Protein AF-A0A2K4YI75-F1 (afdb_monomer_lite)

Secondary structure (DSSP, 8-state):
--HHHHHHHHHHHHT-GGG-EEEEEEEEEE-TTSSEEEEEEEEEEEETTEEEEEEEEEEEEETT--S---

Organism: NCBI:txid1964395

pLDDT: mean 82.18, std 10.52, range [51.16, 93.06]

Sequence (70 aa):
MSLVESIQRGLNWLATPHHLEPHLDMQTRPIGRLPLEMEIVYCTI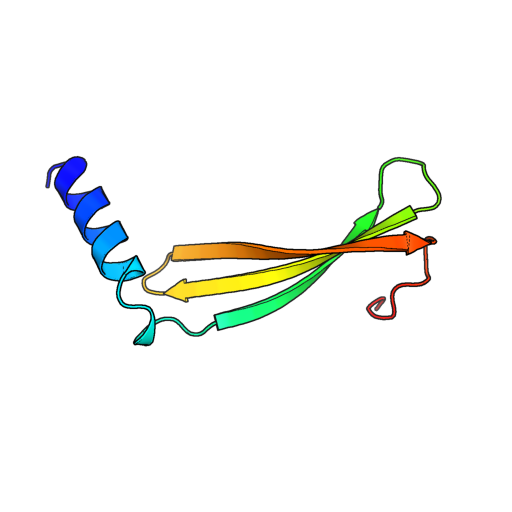SGGGAALKFPLTMLFLPTGASPVRN

Foldseek 3Di:
DDPVVVVVVVVVCVVDLPQWDWDWDWDWADDPPDQKIKIWIWTWTDDPPDIDIHTPDIDIDGRPPDPPDD

Radius of gyration: 16.97 Å; chains: 1; bounding box: 40×18×46 Å

Structure (mmCIF, N/CA/C/O backbone):
data_AF-A0A2K4YI75-F1
#
_entry.id   AF-A0A2K4YI75-F1
#
loop_
_atom_site.group_PDB
_atom_site.id
_atom_site.type_symbol
_atom_site.label_atom_id
_atom_site.label_alt_id
_atom_site.label_comp_id
_atom_site.label_asym_id
_atom_site.label_entity_id
_atom_site.label_seq_id
_atom_site.pdbx_PDB_ins_code
_atom_site.Cartn_x
_atom_site.Cartn_y
_atom_site.Cartn_z
_atom_site.occupancy
_atom_site.B_iso_or_equiv
_atom_site.auth_seq_id
_atom_site.auth_comp_id
_atom_site.auth_asym_id
_atom_site.auth_atom_id
_atom_site.pdbx_PDB_model_num
ATOM 1 N N . MET A 1 1 ? 12.183 8.232 -30.941 1.00 57.00 1 MET A N 1
ATOM 2 C CA . MET A 1 1 ? 12.045 7.073 -30.033 1.00 57.00 1 MET A CA 1
ATOM 3 C C . MET A 1 1 ? 10.691 6.445 -30.276 1.00 57.00 1 MET A C 1
ATOM 5 O O . MET A 1 1 ? 9.712 7.182 -30.296 1.00 57.00 1 MET A O 1
ATOM 9 N N . SER A 1 2 ? 10.633 5.136 -30.507 1.00 87.00 2 SER A N 1
ATOM 10 C CA . SER A 1 2 ? 9.356 4.440 -30.709 1.00 87.00 2 SER A CA 1
ATOM 11 C C . SER A 1 2 ? 8.687 4.090 -29.369 1.00 87.00 2 SER A C 1
ATOM 13 O O . SER A 1 2 ? 9.358 3.942 -28.346 1.00 87.00 2 SER A O 1
ATOM 15 N N . LEU A 1 3 ? 7.355 3.946 -29.363 1.00 89.62 3 LEU A N 1
ATOM 16 C CA . LEU A 1 3 ? 6.582 3.527 -28.181 1.00 89.62 3 LEU A CA 1
ATOM 17 C C . LEU A 1 3 ? 7.091 2.185 -27.629 1.00 89.62 3 LEU A C 1
ATOM 19 O O . LEU A 1 3 ? 7.259 2.026 -26.423 1.00 89.62 3 LEU A O 1
ATOM 23 N N . VAL A 1 4 ? 7.388 1.250 -28.534 1.00 91.94 4 VAL A N 1
ATOM 24 C CA . VAL A 1 4 ? 7.883 -0.092 -28.209 1.00 91.94 4 VAL A CA 1
ATOM 25 C C . VAL A 1 4 ? 9.228 -0.020 -27.486 1.00 91.94 4 VAL A C 1
ATOM 27 O O . VAL A 1 4 ? 9.398 -0.658 -26.453 1.00 91.94 4 VAL A O 1
ATOM 30 N N . GLU A 1 5 ? 10.157 0.817 -27.952 1.00 86.56 5 GLU A N 1
ATOM 31 C CA . GLU A 1 5 ? 11.449 1.023 -27.280 1.00 86.56 5 GLU A CA 1
ATOM 32 C C . GLU A 1 5 ? 11.300 1.647 -25.890 1.00 86.56 5 GLU A C 1
ATOM 34 O O . GLU A 1 5 ? 12.060 1.317 -24.979 1.00 86.56 5 GLU A O 1
ATOM 39 N N . SER A 1 6 ? 10.332 2.550 -25.715 1.00 81.75 6 SER A N 1
ATOM 40 C CA . SER A 1 6 ? 10.050 3.174 -24.419 1.00 81.75 6 SER A CA 1
ATOM 41 C C . SER A 1 6 ? 9.507 2.153 -23.414 1.00 81.75 6 SER A C 1
ATOM 43 O O . SER A 1 6 ? 9.948 2.121 -22.265 1.00 81.75 6 SER A O 1
ATOM 45 N N . ILE A 1 7 ? 8.611 1.265 -23.863 1.00 87.25 7 ILE A N 1
ATOM 46 C CA . ILE A 1 7 ? 8.062 0.174 -23.045 1.00 87.25 7 ILE A CA 1
ATOM 47 C C . ILE A 1 7 ? 9.152 -0.847 -22.705 1.00 87.25 7 ILE A C 1
ATOM 49 O O . ILE A 1 7 ? 9.322 -1.182 -21.536 1.00 87.25 7 ILE A O 1
ATOM 53 N N . GLN A 1 8 ? 9.939 -1.295 -23.689 1.00 89.12 8 GLN A N 1
ATOM 54 C CA . GLN A 1 8 ? 11.023 -2.259 -23.474 1.00 89.12 8 GLN A CA 1
ATOM 55 C C . GLN A 1 8 ? 12.054 -1.734 -22.466 1.00 89.12 8 GLN A C 1
ATOM 57 O O . GLN A 1 8 ? 12.523 -2.472 -21.602 1.00 89.12 8 GLN A O 1
ATOM 62 N N . ARG A 1 9 ? 12.386 -0.440 -22.541 1.00 81.19 9 ARG A N 1
ATOM 63 C CA . ARG A 1 9 ? 13.294 0.211 -21.592 1.00 81.19 9 ARG A CA 1
ATOM 64 C C . ARG A 1 9 ? 12.717 0.252 -20.180 1.00 81.19 9 ARG A C 1
ATOM 66 O O . ARG A 1 9 ? 13.441 -0.049 -19.237 1.00 81.19 9 ARG A O 1
ATOM 73 N N . GLY A 1 10 ? 11.433 0.588 -20.043 1.00 79.50 10 GLY A N 1
ATOM 74 C CA . GLY A 1 10 ? 10.734 0.541 -18.758 1.00 79.50 10 GLY A CA 1
ATOM 75 C C . GLY A 1 10 ? 10.722 -0.868 -18.162 1.00 79.50 10 GLY A C 1
ATOM 76 O O . GLY A 1 10 ? 11.042 -1.039 -16.992 1.00 79.50 10 GLY A O 1
ATOM 77 N N . LEU A 1 11 ? 10.449 -1.891 -18.977 1.00 82.38 11 LEU A N 1
ATOM 78 C CA . LEU A 1 11 ? 10.457 -3.289 -18.538 1.00 82.38 11 LEU A CA 1
ATOM 79 C C . LEU A 1 11 ? 11.853 -3.770 -18.122 1.00 82.38 11 LEU A C 1
ATOM 81 O O . LEU A 1 11 ? 11.984 -4.420 -17.091 1.00 82.38 11 LEU A O 1
ATOM 85 N N . ASN A 1 12 ? 12.902 -3.413 -18.865 1.00 79.19 12 ASN A N 1
ATOM 86 C CA . ASN A 1 12 ? 14.279 -3.764 -18.502 1.00 79.19 12 ASN A CA 1
ATOM 87 C C . ASN A 1 12 ? 14.735 -3.070 -17.207 1.00 79.19 12 ASN A C 1
ATOM 89 O O . ASN A 1 12 ? 15.455 -3.662 -16.403 1.00 79.19 12 ASN A O 1
ATOM 93 N N . TRP A 1 13 ? 14.291 -1.830 -16.984 1.00 72.19 13 TRP A N 1
ATOM 94 C CA . TRP A 1 13 ? 14.512 -1.120 -15.724 1.00 72.19 13 TRP A CA 1
ATOM 95 C C . TRP A 1 13 ? 13.796 -1.814 -14.555 1.00 72.19 13 TRP A C 1
ATOM 97 O O . TRP A 1 13 ? 14.407 -2.034 -13.513 1.00 72.19 13 TRP A O 1
ATOM 107 N N . LEU A 1 14 ? 12.550 -2.264 -14.754 1.00 69.12 14 LEU A N 1
ATOM 108 C CA . LEU A 1 14 ? 11.803 -3.047 -13.759 1.00 69.12 14 LEU A CA 1
ATOM 109 C C . LEU A 1 14 ? 12.411 -4.427 -13.486 1.00 69.12 14 LEU A C 1
ATOM 111 O O . LEU A 1 14 ? 12.319 -4.923 -12.367 1.00 69.12 14 LEU A O 1
ATOM 115 N N . ALA A 1 15 ? 13.047 -5.040 -14.485 1.00 72.00 15 ALA A N 1
ATOM 116 C CA . ALA A 1 15 ? 13.702 -6.337 -14.346 1.00 72.00 15 ALA A CA 1
ATOM 117 C C . ALA A 1 15 ? 14.972 -6.288 -13.473 1.00 72.00 15 ALA A C 1
ATOM 119 O O . ALA A 1 15 ? 15.445 -7.339 -13.043 1.00 72.00 15 ALA A O 1
ATOM 120 N N . THR A 1 16 ? 15.509 -5.093 -13.179 1.00 66.50 16 THR A N 1
ATOM 121 C CA . THR A 1 16 ? 16.749 -4.908 -12.403 1.00 66.50 16 THR A CA 1
ATOM 122 C C . THR A 1 16 ? 16.495 -4.070 -11.134 1.00 66.50 16 THR A C 1
ATOM 124 O O . THR A 1 16 ? 16.938 -2.924 -11.036 1.00 66.50 16 THR A O 1
ATOM 127 N N . PRO A 1 17 ? 15.782 -4.618 -10.131 1.00 56.78 17 PRO A N 1
ATOM 128 C CA . PRO A 1 17 ? 15.232 -3.857 -9.003 1.00 56.78 17 PRO A CA 1
ATOM 129 C C . PRO A 1 17 ? 16.266 -3.330 -7.993 1.00 56.78 17 PRO A C 1
ATOM 131 O O . PRO A 1 17 ? 15.895 -2.592 -7.089 1.00 56.78 17 PRO A O 1
ATOM 134 N N . HIS A 1 18 ? 17.558 -3.649 -8.137 1.00 58.91 18 HIS A N 1
ATOM 135 C CA . HIS A 1 18 ? 18.623 -3.214 -7.216 1.00 58.91 18 HIS A CA 1
ATOM 136 C C . HIS A 1 18 ? 18.813 -1.687 -7.113 1.00 58.91 18 HIS A C 1
ATOM 138 O O . HIS A 1 18 ? 19.499 -1.228 -6.204 1.00 58.91 18 HIS A O 1
ATOM 144 N N . HIS A 1 19 ? 18.224 -0.903 -8.020 1.00 58.19 19 HIS A N 1
ATOM 145 C CA . HIS A 1 19 ? 18.250 0.566 -7.993 1.00 58.19 19 HIS A CA 1
ATOM 146 C C . HIS A 1 19 ? 16.965 1.198 -7.447 1.00 58.19 19 HIS A C 1
ATOM 148 O O . HIS A 1 19 ? 16.812 2.416 -7.506 1.00 58.19 19 HIS A O 1
ATOM 154 N N . LEU A 1 20 ? 16.027 0.382 -6.971 1.00 62.84 20 LEU A N 1
ATOM 155 C CA . LEU A 1 20 ? 14.740 0.832 -6.473 1.00 62.84 20 LEU A CA 1
ATOM 156 C C . LEU A 1 20 ? 14.742 0.666 -4.964 1.00 62.84 20 LEU A C 1
ATOM 158 O O . LEU A 1 20 ? 14.945 -0.442 -4.478 1.00 62.84 20 LEU A O 1
ATOM 162 N N . GLU A 1 21 ? 14.525 1.750 -4.230 1.00 72.00 21 GLU A N 1
ATOM 163 C CA . GLU A 1 21 ? 14.343 1.681 -2.782 1.00 72.00 21 GLU A CA 1
ATOM 164 C C . GLU A 1 21 ? 12.885 1.283 -2.507 1.00 72.00 21 GLU A C 1
ATOM 166 O O . GLU A 1 21 ? 11.972 2.052 -2.834 1.00 72.00 21 GLU A O 1
ATOM 171 N N . PRO A 1 22 ? 12.622 0.064 -1.994 1.00 79.88 22 PRO A N 1
ATOM 172 C CA . PRO A 1 22 ? 11.272 -0.334 -1.650 1.00 79.88 22 PRO A CA 1
ATOM 173 C C . PRO A 1 22 ? 10.874 0.313 -0.323 1.00 79.88 22 PRO A C 1
ATOM 175 O O . PRO A 1 22 ? 11.585 0.205 0.678 1.00 79.88 22 PRO A O 1
ATOM 178 N N . HIS A 1 23 ? 9.695 0.921 -0.295 1.00 84.50 23 HIS A N 1
ATOM 179 C CA . HIS A 1 23 ? 9.085 1.438 0.923 1.00 84.50 23 HIS A CA 1
ATOM 180 C C . HIS A 1 23 ? 7.753 0.745 1.176 1.00 84.50 23 HIS A C 1
ATOM 182 O O . HIS A 1 23 ? 6.968 0.509 0.255 1.00 84.50 23 HIS A O 1
ATOM 188 N N . LEU A 1 24 ? 7.512 0.400 2.440 1.00 87.69 24 LEU A N 1
ATOM 189 C CA . LEU A 1 24 ? 6.229 -0.128 2.874 1.00 87.69 24 LEU A CA 1
ATOM 190 C C . LEU A 1 24 ? 5.373 1.012 3.407 1.00 87.69 24 LEU A C 1
ATOM 192 O O . LEU A 1 24 ? 5.764 1.694 4.350 1.00 87.69 24 LEU A O 1
ATOM 196 N N . ASP A 1 25 ? 4.190 1.160 2.822 1.00 88.19 25 ASP A N 1
ATOM 197 C CA . ASP A 1 25 ? 3.182 2.113 3.266 1.00 88.19 25 ASP A CA 1
ATOM 198 C C . ASP A 1 25 ? 1.934 1.366 3.710 1.00 88.19 25 ASP A C 1
ATOM 200 O O . ASP A 1 25 ? 1.541 0.369 3.098 1.00 88.19 25 ASP A O 1
ATOM 204 N N . MET A 1 26 ? 1.252 1.899 4.717 1.00 90.06 26 MET A N 1
ATOM 205 C CA . MET A 1 26 ? -0.017 1.355 5.175 1.00 90.06 26 MET A CA 1
ATOM 206 C C . MET A 1 26 ? -1.132 2.371 4.980 1.00 90.06 26 MET A C 1
ATOM 208 O O . MET A 1 26 ? -0.969 3.555 5.268 1.00 90.06 26 MET A O 1
ATOM 212 N N . GLN A 1 27 ? -2.261 1.913 4.445 1.00 90.00 27 GLN A N 1
ATOM 213 C CA . GLN A 1 27 ? -3.444 2.743 4.253 1.00 90.00 27 GLN A CA 1
ATOM 214 C C . GLN A 1 27 ? -4.673 2.047 4.813 1.00 90.00 27 GLN A C 1
ATOM 216 O O . GLN A 1 27 ? -5.003 0.935 4.401 1.00 90.00 27 GLN A O 1
ATOM 221 N N . THR A 1 28 ? -5.387 2.751 5.684 1.00 89.81 28 THR A N 1
ATOM 222 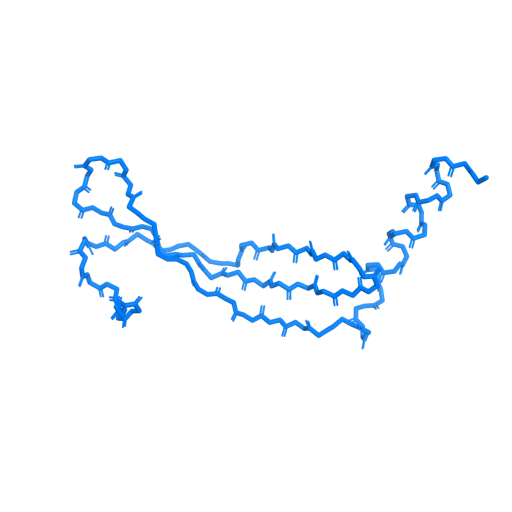C CA . THR A 1 28 ? -6.676 2.318 6.221 1.00 89.81 28 THR A CA 1
ATOM 223 C C . THR A 1 28 ? -7.780 3.090 5.513 1.00 89.81 28 THR A C 1
ATOM 225 O O . THR A 1 28 ? -7.774 4.322 5.497 1.00 89.81 28 THR A O 1
ATOM 228 N N . ARG A 1 29 ? -8.724 2.378 4.890 1.00 89.06 29 ARG A N 1
ATOM 229 C CA . ARG A 1 29 ? -9.860 2.978 4.178 1.00 89.06 29 ARG A CA 1
ATOM 230 C C . ARG A 1 29 ? -11.199 2.439 4.689 1.00 89.06 29 ARG A C 1
ATOM 232 O O . ARG A 1 29 ? -11.322 1.230 4.879 1.00 89.06 29 ARG A O 1
ATOM 239 N N . PRO A 1 30 ? -12.229 3.281 4.858 1.00 88.75 30 PRO A N 1
ATOM 240 C CA . PRO A 1 30 ? -13.566 2.805 5.192 1.00 88.75 30 PRO A CA 1
ATOM 241 C C . PRO A 1 30 ? -14.202 2.061 4.009 1.00 88.75 30 PRO A C 1
ATOM 243 O O . PRO A 1 30 ? -13.989 2.417 2.846 1.00 88.75 30 PRO A O 1
ATOM 246 N N . ILE A 1 31 ? -15.019 1.045 4.298 1.00 87.88 31 ILE A N 1
ATOM 247 C CA . ILE A 1 31 ? -15.754 0.286 3.277 1.00 87.88 31 ILE A CA 1
ATOM 248 C C . ILE A 1 31 ? -17.213 0.749 3.250 1.00 87.88 31 ILE A C 1
ATOM 250 O O . ILE A 1 31 ? -18.100 0.179 3.889 1.00 87.88 31 ILE A O 1
ATOM 254 N N . GLY A 1 32 ? -17.475 1.801 2.473 1.00 85.06 32 GLY A N 1
ATOM 255 C CA . GLY A 1 32 ? -18.825 2.332 2.287 1.00 85.06 32 GLY A CA 1
ATOM 256 C C . GLY A 1 32 ? -19.471 2.757 3.610 1.00 85.06 32 GLY A C 1
ATOM 257 O O . GLY A 1 32 ? -18.951 3.630 4.297 1.00 85.06 32 GLY A O 1
ATOM 258 N N . ARG A 1 33 ? -20.625 2.160 3.941 1.00 84.38 33 ARG A N 1
ATOM 259 C CA . ARG A 1 33 ? -21.379 2.405 5.190 1.00 84.38 33 ARG A CA 1
ATOM 260 C C . ARG A 1 33 ? -21.290 1.253 6.199 1.00 84.38 33 ARG A C 1
ATOM 262 O O . ARG A 1 33 ? -21.998 1.274 7.202 1.00 84.38 33 ARG A O 1
ATOM 269 N N . LEU A 1 34 ? -20.491 0.227 5.912 1.00 86.06 34 LEU A N 1
ATOM 270 C CA . LEU A 1 34 ? -20.326 -0.908 6.816 1.00 86.06 34 LEU A CA 1
ATOM 271 C C . LEU A 1 34 ? -19.434 -0.499 7.997 1.00 86.06 34 LEU A C 1
ATOM 273 O O . LEU A 1 34 ? -18.543 0.331 7.811 1.00 86.06 34 LEU A O 1
ATOM 277 N N . PRO A 1 35 ? -19.609 -1.103 9.188 1.00 88.12 35 PRO A N 1
ATOM 278 C CA . PRO A 1 35 ? -18.709 -0.915 10.327 1.00 88.12 35 PRO A CA 1
ATOM 279 C C . PRO A 1 35 ? -17.388 -1.688 10.127 1.00 88.12 35 PRO A C 1
ATOM 281 O O . PRO A 1 35 ? -16.920 -2.397 11.018 1.00 88.12 35 PRO A O 1
ATOM 284 N N . LEU A 1 36 ? -16.818 -1.596 8.921 1.00 90.94 36 LEU A N 1
ATOM 285 C CA . LEU A 1 36 ? -15.600 -2.266 8.49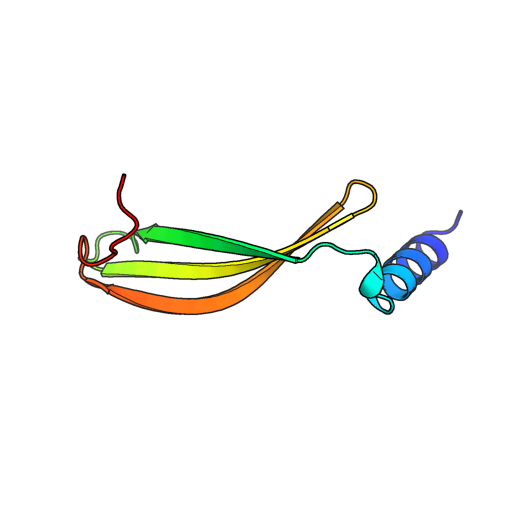2 1.00 90.94 36 LEU A CA 1
ATOM 286 C C . LEU A 1 36 ? -14.659 -1.277 7.800 1.00 90.94 36 LEU A C 1
ATOM 288 O O . LEU A 1 36 ? -15.064 -0.444 6.984 1.00 90.94 36 LEU A O 1
ATOM 292 N N . GLU A 1 37 ? -13.379 -1.427 8.097 1.00 91.56 37 GLU A N 1
ATOM 293 C CA . GLU A 1 37 ? -12.262 -0.758 7.449 1.00 91.56 37 GLU A CA 1
ATOM 294 C C . GLU A 1 37 ? -11.418 -1.805 6.713 1.00 91.56 37 GLU A C 1
ATOM 296 O O . GLU A 1 37 ? -11.305 -2.958 7.132 1.00 91.56 37 GLU A O 1
ATOM 301 N N . MET A 1 38 ? -10.848 -1.413 5.578 1.00 92.25 38 MET A N 1
ATOM 302 C CA . MET A 1 38 ? -9.857 -2.197 4.859 1.00 92.25 38 MET A CA 1
ATOM 303 C C . MET A 1 38 ? -8.486 -1.583 5.095 1.00 92.25 38 MET A C 1
ATOM 305 O O . MET A 1 38 ? -8.262 -0.421 4.759 1.00 92.25 38 MET A O 1
ATOM 309 N N . GLU A 1 39 ? -7.572 -2.379 5.620 1.00 93.06 39 GLU A N 1
ATOM 310 C CA . GLU A 1 39 ? -6.173 -2.016 5.778 1.00 93.06 39 GLU A CA 1
ATOM 311 C C . GLU A 1 39 ? -5.373 -2.655 4.648 1.00 93.06 39 GLU A C 1
ATOM 313 O O . GLU A 1 39 ? -5.486 -3.855 4.397 1.00 93.06 39 GLU A O 1
ATOM 318 N N . ILE A 1 40 ? -4.613 -1.845 3.918 1.00 92.06 40 ILE A N 1
ATOM 319 C CA . ILE A 1 40 ? -3.819 -2.292 2.777 1.00 92.06 40 ILE A CA 1
ATOM 320 C C . ILE A 1 40 ? -2.367 -1.919 3.033 1.00 92.06 40 ILE A C 1
ATOM 322 O O . ILE A 1 40 ? -2.048 -0.736 3.186 1.00 92.06 40 ILE A O 1
ATOM 326 N N . VAL A 1 41 ? -1.491 -2.923 3.032 1.00 91.75 41 VAL A N 1
ATOM 327 C CA . VAL A 1 41 ? -0.042 -2.697 2.997 1.00 91.75 41 VAL A CA 1
ATOM 328 C C . VAL A 1 41 ? 0.396 -2.694 1.547 1.00 91.75 41 VAL A C 1
ATOM 330 O O . VAL A 1 41 ? 0.147 -3.644 0.798 1.00 91.75 41 VAL A O 1
ATOM 333 N N . TYR A 1 42 ? 1.067 -1.623 1.159 1.00 92.25 42 TYR A N 1
ATOM 334 C CA . TYR A 1 42 ? 1.626 -1.454 -0.164 1.00 92.25 42 TYR A CA 1
ATOM 335 C C . TY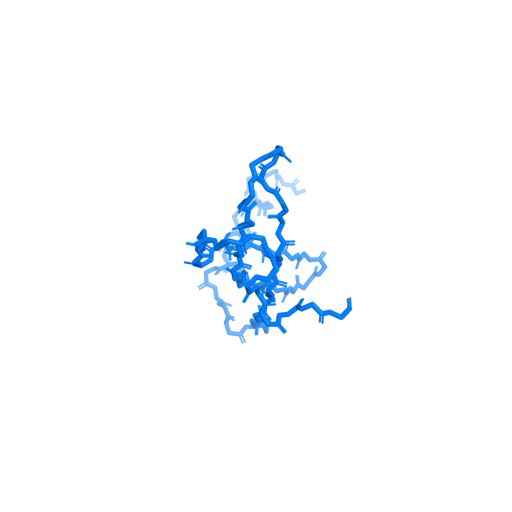R A 1 42 ? 3.141 -1.543 -0.119 1.00 92.25 42 TYR A C 1
ATOM 337 O O . TYR A 1 42 ? 3.772 -0.991 0.776 1.00 92.25 42 TYR A O 1
ATOM 345 N N . CYS A 1 43 ? 3.711 -2.176 -1.136 1.00 89.88 43 CYS A N 1
ATOM 346 C CA . CYS A 1 43 ? 5.101 -1.991 -1.507 1.00 89.88 43 CYS A CA 1
ATOM 347 C C . CYS A 1 43 ? 5.158 -0.929 -2.599 1.00 89.88 43 CYS A C 1
ATOM 349 O O . CYS A 1 43 ? 4.664 -1.139 -3.712 1.00 89.88 43 CYS A O 1
ATOM 351 N N . THR A 1 44 ? 5.722 0.220 -2.258 1.00 88.50 44 THR A N 1
ATOM 352 C CA . THR A 1 44 ? 6.009 1.287 -3.203 1.00 88.50 44 THR A CA 1
ATOM 353 C C . THR A 1 44 ? 7.449 1.134 -3.668 1.00 88.50 44 THR A C 1
ATOM 355 O O . THR A 1 44 ? 8.374 1.063 -2.865 1.00 88.50 44 THR A O 1
ATOM 358 N N . ILE A 1 45 ? 7.630 1.078 -4.980 1.00 85.00 45 ILE A N 1
ATOM 359 C CA . ILE A 1 45 ? 8.922 0.973 -5.642 1.00 85.00 45 ILE A CA 1
ATOM 360 C C . ILE A 1 45 ? 9.089 2.241 -6.476 1.00 85.00 45 ILE A C 1
ATOM 362 O O . ILE A 1 45 ? 8.367 2.442 -7.457 1.00 85.00 45 ILE A O 1
ATOM 366 N N . SER A 1 46 ? 10.010 3.116 -6.073 1.00 81.75 46 SER A N 1
ATOM 367 C CA . SER A 1 46 ? 10.253 4.403 -6.730 1.00 81.75 46 SER A CA 1
ATOM 368 C C . SER A 1 46 ? 11.623 4.470 -7.391 1.00 81.75 46 SER A C 1
ATOM 370 O O . SER A 1 46 ? 12.617 4.013 -6.834 1.00 81.75 46 SER A O 1
ATOM 372 N N . GLY A 1 47 ? 11.685 5.112 -8.556 1.00 78.00 47 GLY A N 1
ATOM 373 C CA . GLY A 1 47 ? 12.946 5.525 -9.157 1.00 78.00 47 GLY A CA 1
ATOM 374 C C . GLY A 1 47 ? 12.753 6.269 -10.479 1.00 78.00 47 GLY A C 1
ATOM 375 O O . GLY A 1 47 ? 11.738 6.127 -11.158 1.00 78.00 47 GLY A O 1
ATOM 376 N N . GLY A 1 48 ? 13.722 7.119 -10.830 1.00 73.31 48 GLY A N 1
ATOM 377 C CA . GLY A 1 48 ? 13.752 7.819 -12.123 1.00 73.31 48 GLY A CA 1
ATOM 378 C C . GLY A 1 48 ? 12.537 8.709 -12.436 1.00 73.31 48 GLY A C 1
ATOM 379 O O . GLY A 1 48 ? 12.278 8.969 -13.607 1.00 73.31 48 GLY A O 1
ATOM 380 N N . GLY A 1 49 ? 11.784 9.157 -11.422 1.00 78.88 49 GLY A N 1
ATOM 381 C CA . GLY A 1 49 ? 10.570 9.973 -11.582 1.00 78.88 49 GLY A CA 1
ATOM 382 C C . GLY A 1 49 ? 9.259 9.182 -11.690 1.00 78.88 49 GLY A C 1
ATOM 383 O O . GLY A 1 49 ? 8.202 9.790 -11.842 1.00 78.88 49 GLY A O 1
ATOM 384 N N . ALA A 1 50 ? 9.303 7.852 -11.583 1.00 80.75 50 ALA A N 1
ATOM 385 C CA . ALA A 1 50 ? 8.125 6.992 -11.525 1.00 80.75 50 ALA 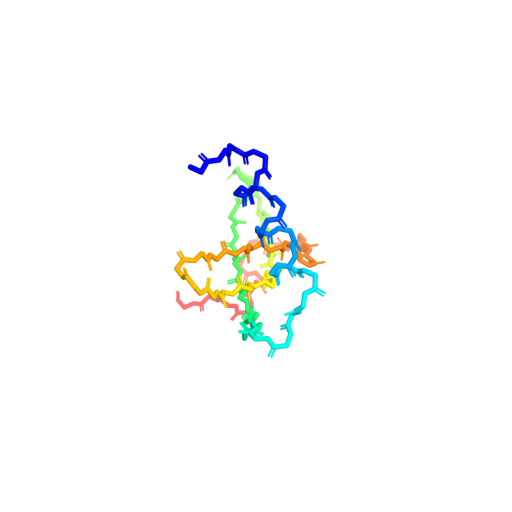A CA 1
ATOM 386 C C . ALA A 1 50 ? 8.045 6.260 -10.177 1.00 80.75 50 ALA A C 1
ATOM 388 O O . ALA A 1 50 ? 9.064 5.902 -9.586 1.00 80.75 50 ALA A O 1
ATOM 389 N N . ALA A 1 51 ? 6.821 6.018 -9.707 1.00 82.56 51 ALA A N 1
ATOM 390 C CA . ALA A 1 51 ? 6.547 5.184 -8.544 1.00 82.56 51 ALA A CA 1
ATOM 391 C C . ALA A 1 51 ? 5.493 4.139 -8.913 1.00 82.56 51 ALA A C 1
ATOM 393 O O . ALA A 1 51 ? 4.426 4.475 -9.430 1.00 82.56 51 ALA A O 1
ATOM 394 N N . LEU A 1 52 ? 5.798 2.872 -8.651 1.00 86.00 52 LEU A N 1
ATOM 395 C CA . LEU A 1 52 ? 4.852 1.771 -8.761 1.00 86.00 52 LEU A CA 1
ATOM 396 C C . LEU A 1 52 ? 4.425 1.343 -7.368 1.00 86.00 52 LEU A C 1
ATOM 398 O O . LEU A 1 52 ? 5.258 1.183 -6.482 1.00 86.00 52 LEU A O 1
ATOM 402 N N . LYS A 1 53 ? 3.122 1.146 -7.184 1.00 89.38 53 LYS A N 1
ATOM 403 C CA . LYS A 1 53 ? 2.536 0.805 -5.892 1.00 89.38 53 LYS A CA 1
ATOM 404 C C . LYS A 1 53 ? 1.807 -0.528 -5.998 1.00 89.38 53 LYS A C 1
ATOM 406 O O . LYS A 1 53 ? 0.808 -0.632 -6.707 1.00 89.38 53 LYS A O 1
ATOM 411 N N . PHE A 1 54 ? 2.311 -1.539 -5.298 1.00 89.06 54 PHE A N 1
ATOM 412 C CA . PHE A 1 54 ? 1.795 -2.905 -5.335 1.00 89.06 54 PHE A CA 1
ATOM 413 C C . PHE A 1 54 ? 1.131 -3.262 -4.004 1.00 89.06 54 PHE A C 1
ATOM 415 O O . PHE A 1 54 ? 1.797 -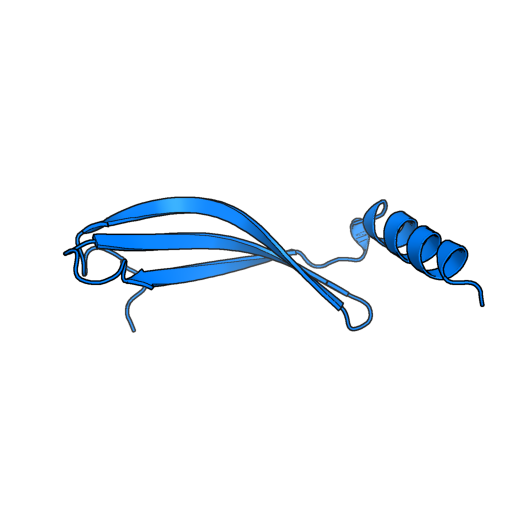3.184 -2.970 1.00 89.06 54 PHE A O 1
ATOM 422 N N . PRO A 1 55 ? -0.157 -3.649 -3.981 1.00 91.75 55 PRO A N 1
ATOM 423 C CA . PRO A 1 55 ? -0.779 -4.137 -2.759 1.00 91.75 55 PRO A CA 1
ATOM 424 C C . PRO A 1 55 ? -0.201 -5.514 -2.416 1.00 91.75 55 PRO A C 1
ATOM 426 O O . PRO A 1 55 ? -0.314 -6.447 -3.208 1.00 91.75 55 PRO A O 1
ATOM 429 N N . LEU A 1 56 ? 0.423 -5.639 -1.245 1.00 91.31 56 LEU A N 1
ATOM 430 C CA . LEU A 1 56 ? 0.976 -6.909 -0.769 1.00 91.31 56 LEU A CA 1
ATOM 431 C C . LEU A 1 56 ? -0.046 -7.706 0.036 1.00 91.31 56 LEU A C 1
ATOM 433 O O . LEU A 1 56 ? -0.163 -8.916 -0.127 1.00 91.31 56 LEU A O 1
ATOM 437 N N . THR A 1 57 ? -0.784 -7.025 0.912 1.00 91.00 57 THR A N 1
ATOM 438 C CA . THR A 1 57 ? -1.811 -7.650 1.748 1.00 91.00 57 THR A CA 1
ATOM 439 C C . THR A 1 57 ? -2.991 -6.714 1.944 1.00 91.00 57 THR A C 1
ATOM 441 O O . THR A 1 57 ? -2.846 -5.490 1.894 1.00 91.00 57 THR A O 1
ATOM 444 N N . MET A 1 58 ? -4.160 -7.310 2.165 1.00 92.50 58 MET A N 1
ATOM 445 C CA . MET A 1 58 ? -5.398 -6.612 2.484 1.00 92.50 58 MET A CA 1
ATOM 446 C C . MET A 1 58 ? -6.056 -7.311 3.666 1.00 92.50 58 MET A C 1
ATOM 448 O O . MET A 1 58 ? -6.316 -8.513 3.610 1.00 92.50 58 MET A O 1
ATOM 452 N N . LEU A 1 59 ? -6.349 -6.554 4.717 1.00 91.50 59 LEU A N 1
ATOM 453 C CA . LEU A 1 59 ? -7.100 -7.022 5.874 1.00 91.50 59 LEU A CA 1
ATOM 454 C C . LEU A 1 59 ? -8.425 -6.274 5.974 1.00 91.50 59 LEU A C 1
ATOM 456 O O . LEU A 1 59 ? -8.501 -5.077 5.706 1.00 91.50 59 LEU A O 1
ATOM 460 N N . PHE A 1 60 ? -9.461 -6.990 6.403 1.00 91.44 60 PHE A N 1
ATOM 461 C CA . PHE A 1 60 ? -10.737 -6.409 6.801 1.00 91.44 60 PHE A CA 1
ATOM 462 C C . PHE A 1 60 ? -10.791 -6.369 8.323 1.00 91.44 60 PHE A C 1
ATOM 464 O O . PHE A 1 60 ? -10.628 -7.397 8.980 1.00 91.44 60 PHE A O 1
ATOM 471 N N . LEU A 1 61 ? -11.018 -5.186 8.876 1.00 89.62 61 LEU A N 1
ATOM 472 C CA . LEU A 1 61 ? -11.019 -4.928 10.309 1.00 89.62 61 LEU A CA 1
ATOM 473 C C . LEU A 1 61 ? -12.330 -4.241 10.706 1.00 89.62 61 LEU A C 1
ATOM 475 O O . LEU A 1 61 ? -12.893 -3.500 9.899 1.00 89.62 61 LEU A O 1
ATOM 479 N N . PRO A 1 62 ? -12.829 -4.434 11.937 1.00 89.50 62 PRO A N 1
ATOM 480 C CA . PRO A 1 62 ? -13.876 -3.579 12.483 1.00 89.50 62 PRO A CA 1
ATOM 481 C C . PRO A 1 62 ? -13.430 -2.114 12.505 1.00 89.50 62 PRO A C 1
ATOM 483 O O . PRO A 1 62 ? -12.262 -1.822 12.770 1.00 89.50 62 PRO A O 1
ATOM 486 N N . THR A 1 63 ? -14.357 -1.187 12.260 1.00 87.00 63 THR A N 1
ATOM 487 C CA . THR A 1 63 ? -14.062 0.253 12.314 1.00 87.00 63 THR A CA 1
ATOM 488 C C . THR A 1 63 ? -13.419 0.638 13.647 1.00 87.00 63 THR A C 1
ATOM 490 O O . THR A 1 63 ? -13.973 0.356 14.709 1.00 87.00 63 THR A O 1
ATOM 493 N N . GLY A 1 64 ? -12.262 1.307 13.595 1.00 81.81 64 GLY A N 1
ATOM 494 C CA . GLY A 1 64 ? -11.546 1.769 14.790 1.00 81.81 64 GLY A CA 1
ATOM 495 C C . GLY A 1 64 ? -10.653 0.722 15.461 1.00 81.81 64 GLY A C 1
ATOM 496 O O . GLY A 1 64 ? -10.023 1.041 16.465 1.00 81.81 64 GLY A O 1
ATOM 497 N N . ALA A 1 65 ? -10.558 -0.493 14.912 1.00 82.81 65 ALA A N 1
ATOM 498 C CA . ALA A 1 65 ? -9.615 -1.507 15.385 1.00 82.81 65 ALA A CA 1
ATOM 499 C C . ALA A 1 65 ? -8.190 -1.317 14.829 1.00 82.81 65 ALA A C 1
ATOM 501 O O . ALA A 1 65 ? -7.252 -1.909 15.362 1.00 82.81 65 ALA A O 1
ATOM 502 N N . SER A 1 66 ? -8.014 -0.516 13.768 1.00 75.56 66 SER A N 1
ATOM 503 C CA . SER A 1 66 ? -6.691 -0.260 13.185 1.00 75.56 66 SER A CA 1
ATOM 504 C C . SER A 1 66 ? -5.834 0.600 14.132 1.00 75.56 66 SER A C 1
ATOM 506 O O . SER A 1 66 ? -6.265 1.691 14.519 1.00 75.56 66 SER A O 1
ATOM 508 N N . PRO A 1 67 ? -4.610 0.160 14.487 1.00 70.25 67 PRO A N 1
ATOM 509 C CA . PRO A 1 67 ? -3.710 0.905 15.368 1.00 70.25 67 PRO A CA 1
ATOM 510 C C . PRO A 1 67 ? -3.068 2.124 14.686 1.00 70.25 67 PRO A C 1
ATOM 512 O O . PRO A 1 67 ? -2.402 2.913 15.348 1.00 70.25 67 PRO A O 1
ATOM 515 N N . VAL A 1 68 ? -3.268 2.306 13.375 1.00 67.56 68 VAL A N 1
ATOM 516 C CA . VAL A 1 68 ? -2.685 3.399 12.572 1.00 67.56 68 VAL A CA 1
ATOM 517 C C . VAL A 1 68 ? -3.683 4.542 12.380 1.00 67.56 68 VAL A C 1
ATOM 519 O O . VAL A 1 68 ? -3.868 5.100 11.302 1.00 67.56 68 VAL A O 1
ATOM 522 N N . ARG A 1 69 ? -4.338 4.908 13.483 1.00 60.12 69 ARG A N 1
ATOM 523 C CA . ARG A 1 69 ? -5.136 6.130 13.610 1.00 60.12 69 ARG A CA 1
ATOM 524 C C . ARG A 1 69 ? -4.302 7.190 14.335 1.00 60.12 69 ARG A C 1
ATOM 526 O O . ARG A 1 69 ? -4.076 7.058 15.533 1.00 60.12 69 ARG A O 1
ATOM 533 N N . ASN A 1 70 ? -3.874 8.219 13.601 1.00 51.16 70 ASN A N 1
ATOM 534 C CA . ASN A 1 70 ? -3.542 9.537 14.158 1.00 51.16 70 ASN A CA 1
ATOM 535 C C . ASN A 1 70 ? -4.763 10.444 14.019 1.00 51.16 70 ASN A C 1
ATOM 537 O O . ASN A 1 70 ? -5.349 10.442 12.911 1.00 51.16 70 ASN A O 1
#